Protein AF-A0A8H3CWW8-F1 (afdb_monomer)

Structure (mmCIF, N/CA/C/O backbone):
data_AF-A0A8H3CWW8-F1
#
_entry.id   AF-A0A8H3CWW8-F1
#
loop_
_atom_site.group_PDB
_atom_site.id
_atom_site.type_symbol
_atom_site.label_atom_id
_atom_site.label_alt_id
_atom_site.label_comp_id
_atom_site.label_asym_id
_atom_site.label_entity_id
_atom_site.label_seq_id
_atom_site.pdbx_PDB_ins_code
_atom_site.Cartn_x
_atom_site.Cartn_y
_atom_site.Cartn_z
_atom_site.occupancy
_atom_site.B_iso_or_equiv
_atom_site.auth_seq_id
_atom_site.auth_comp_id
_atom_site.auth_asym_id
_atom_site.auth_atom_id
_atom_site.pdbx_PDB_model_num
ATOM 1 N N . MET A 1 1 ? -52.138 -7.836 22.044 1.00 49.09 1 MET A N 1
ATOM 2 C CA . MET A 1 1 ? -51.148 -7.770 20.948 1.00 49.09 1 MET A CA 1
ATOM 3 C C . MET A 1 1 ? -49.787 -8.133 21.510 1.00 49.09 1 MET A C 1
ATOM 5 O O . MET A 1 1 ? -49.547 -7.919 22.690 1.00 49.09 1 MET A O 1
ATOM 9 N N . SER A 1 2 ? -48.999 -8.828 20.703 1.00 53.41 2 SER A N 1
ATOM 10 C CA . SER A 1 2 ? -47.820 -9.631 21.030 1.00 53.41 2 SER A CA 1
ATOM 11 C C . SER A 1 2 ? -46.685 -8.849 21.695 1.00 53.41 2 SER A C 1
ATOM 13 O O . SER A 1 2 ? -45.795 -8.346 21.023 1.00 53.41 2 SER A O 1
ATOM 15 N N . SER A 1 3 ? -46.649 -8.859 23.028 1.00 57.12 3 SER A N 1
ATOM 16 C CA . SER A 1 3 ? -45.553 -8.323 23.859 1.00 57.12 3 SER A CA 1
ATOM 17 C C . SER A 1 3 ? -44.189 -9.029 23.665 1.00 57.12 3 SER A C 1
ATOM 19 O O . SER A 1 3 ? -43.281 -8.824 24.459 1.00 57.12 3 SER A O 1
ATOM 21 N N . ASN A 1 4 ? -44.056 -9.903 22.664 1.00 65.38 4 ASN A N 1
ATOM 22 C CA . ASN A 1 4 ? -42.898 -10.766 22.410 1.00 65.38 4 ASN A CA 1
ATOM 23 C C . ASN A 1 4 ? -42.642 -10.937 20.901 1.00 65.38 4 ASN A C 1
ATOM 25 O O . ASN A 1 4 ? -42.173 -11.985 20.464 1.00 65.38 4 ASN A O 1
ATOM 29 N N . ASP A 1 5 ? -43.016 -9.953 20.078 1.00 74.69 5 ASP A N 1
ATOM 30 C CA . ASP A 1 5 ? -42.663 -9.991 18.658 1.00 74.69 5 ASP A CA 1
ATOM 31 C C . ASP A 1 5 ? -41.192 -9.564 18.481 1.00 74.69 5 ASP A C 1
ATOM 33 O O . ASP A 1 5 ? -40.871 -8.402 18.733 1.00 74.69 5 ASP A O 1
ATOM 37 N N . PRO A 1 6 ? -40.284 -10.458 18.039 1.00 70.56 6 PRO A N 1
ATOM 38 C CA . PRO A 1 6 ? -38.879 -10.116 17.813 1.00 70.56 6 PRO A CA 1
ATOM 39 C C . PRO A 1 6 ? -38.671 -9.121 16.659 1.00 70.56 6 PRO A C 1
ATOM 41 O O . PRO A 1 6 ? -37.540 -8.719 16.402 1.00 70.56 6 PRO A O 1
ATOM 44 N N . ARG A 1 7 ? -39.737 -8.752 15.936 1.00 70.31 7 ARG A N 1
ATOM 45 C CA . ARG A 1 7 ? -39.725 -7.766 14.846 1.00 70.31 7 ARG A CA 1
ATOM 46 C C . ARG A 1 7 ? -40.259 -6.397 15.267 1.00 70.31 7 ARG A C 1
ATOM 48 O O . ARG A 1 7 ? -40.466 -5.548 14.403 1.00 70.31 7 ARG A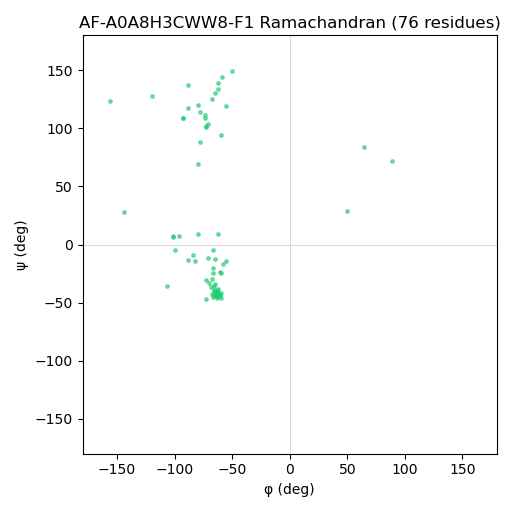 O 1
ATOM 55 N N . ALA A 1 8 ? -40.540 -6.186 16.554 1.00 74.31 8 ALA A N 1
ATOM 56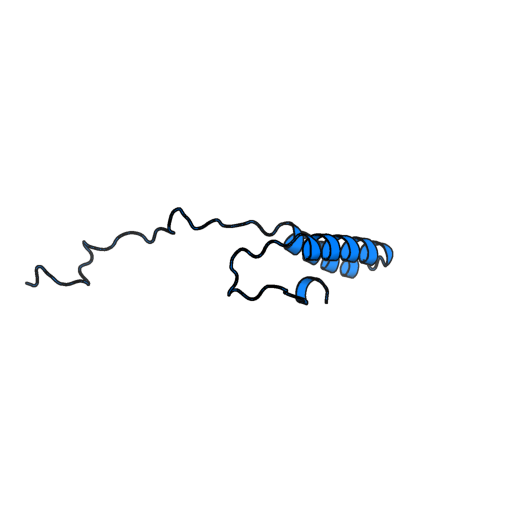 C CA . ALA A 1 8 ? -41.048 -4.907 17.022 1.00 74.31 8 ALA A CA 1
ATOM 57 C C . ALA A 1 8 ? -39.997 -3.802 16.815 1.00 74.31 8 ALA A C 1
ATOM 59 O O . ALA A 1 8 ? -38.840 -3.942 17.204 1.00 74.31 8 ALA A O 1
ATOM 60 N N . GLN A 1 9 ? -40.422 -2.693 16.208 1.00 70.75 9 GLN A N 1
ATOM 61 C CA . GLN A 1 9 ? -39.566 -1.560 15.828 1.00 70.75 9 GLN A CA 1
ATOM 62 C C . GLN A 1 9 ? -38.865 -0.906 17.033 1.00 70.75 9 GLN A C 1
ATOM 64 O O . GLN A 1 9 ? -37.810 -0.297 16.918 1.00 70.75 9 GLN A O 1
ATOM 69 N N . GLU A 1 10 ? -39.451 -1.071 18.215 1.00 75.56 10 GLU A N 1
ATOM 70 C CA . GLU A 1 10 ? -38.930 -0.623 19.507 1.00 75.56 10 GLU A CA 1
ATOM 71 C C . GLU A 1 10 ? -37.704 -1.411 20.010 1.00 75.56 10 GLU A C 1
ATOM 73 O O . GLU A 1 10 ? -37.038 -0.966 20.942 1.00 75.56 10 GLU A O 1
ATOM 78 N N . LEU A 1 11 ? -37.373 -2.541 19.375 1.00 68.06 11 LEU A N 1
ATOM 79 C CA . LEU A 1 11 ? -36.173 -3.350 19.636 1.00 68.06 11 LEU A CA 1
ATOM 80 C C . LEU A 1 11 ? -35.064 -3.119 18.592 1.00 68.06 11 LEU A C 1
ATOM 82 O O . LEU A 1 11 ? -34.060 -3.833 18.592 1.00 68.06 11 LEU A O 1
ATOM 86 N N . GLU A 1 12 ? -35.228 -2.150 17.685 1.00 74.94 12 GLU A N 1
ATOM 87 C CA . GLU A 1 12 ? -34.202 -1.814 16.698 1.00 74.94 12 GLU A CA 1
ATOM 88 C C . GLU A 1 12 ? -33.007 -1.131 17.377 1.00 74.94 12 GLU A C 1
ATOM 90 O O . GLU A 1 12 ? -33.032 0.053 17.714 1.00 74.94 12 GLU A O 1
ATOM 95 N N . GLU A 1 13 ? -31.919 -1.879 17.559 1.00 79.06 13 GLU A N 1
ATOM 96 C CA . GLU A 1 13 ? -30.630 -1.297 17.916 1.00 79.06 13 GLU A CA 1
ATOM 97 C C . GLU A 1 13 ? -29.841 -0.918 16.655 1.00 79.06 13 GLU A C 1
ATOM 99 O O . GLU A 1 13 ? -29.774 -1.696 15.696 1.00 79.06 13 GLU A O 1
ATOM 104 N N . PRO A 1 14 ? -29.187 0.260 16.633 1.00 77.56 14 PRO A N 1
ATOM 105 C CA . PRO A 1 14 ? -28.330 0.633 15.521 1.00 77.56 14 PRO A CA 1
ATOM 106 C C . PRO A 1 14 ? -27.176 -0.362 15.409 1.00 77.56 14 PRO A C 1
ATOM 108 O O . PRO A 1 14 ? -26.511 -0.671 16.401 1.00 77.56 14 PRO A O 1
ATOM 111 N N . PHE A 1 15 ? -26.907 -0.825 14.189 1.00 78.88 15 PHE A N 1
ATOM 112 C CA . PHE A 1 15 ? -25.788 -1.717 13.914 1.00 78.88 15 PHE A CA 1
ATOM 113 C C . PHE A 1 15 ? -24.474 -1.089 14.399 1.00 78.88 15 PHE A C 1
ATOM 115 O O . PHE A 1 15 ? -24.070 -0.019 13.939 1.00 78.88 15 PHE A O 1
ATOM 122 N N . ARG A 1 16 ? -23.800 -1.760 15.337 1.00 77.88 16 ARG A N 1
ATOM 123 C CA . ARG A 1 16 ? -22.472 -1.377 15.827 1.00 77.88 16 ARG A CA 1
ATOM 124 C C . ARG A 1 16 ? -21.499 -2.504 15.544 1.00 77.88 16 ARG A C 1
ATOM 126 O O . ARG A 1 16 ? -21.724 -3.646 15.941 1.00 77.88 16 ARG A O 1
ATOM 133 N N . LEU A 1 17 ? -20.391 -2.163 14.900 1.00 80.12 17 LEU A N 1
ATOM 134 C CA . LEU A 1 17 ? -19.277 -3.086 14.754 1.00 80.12 17 LEU A CA 1
ATOM 135 C C . LEU A 1 17 ? -18.727 -3.426 16.153 1.00 80.12 17 LEU A C 1
ATOM 137 O O . LEU A 1 17 ? -18.637 -2.541 17.013 1.0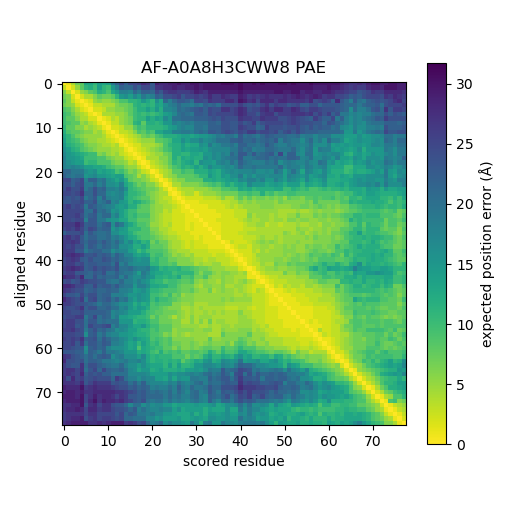0 80.12 17 LEU A O 1
ATOM 141 N N . PRO A 1 18 ? -18.379 -4.696 16.423 1.00 79.56 18 PRO A N 1
ATOM 142 C CA . PRO A 1 18 ? -17.783 -5.074 17.696 1.00 79.56 18 PRO A CA 1
ATOM 143 C C . PRO A 1 18 ? -16.485 -4.293 17.923 1.00 79.56 18 PRO A C 1
ATOM 145 O O . PRO A 1 18 ? -15.718 -4.074 16.993 1.00 79.56 18 PRO A O 1
ATOM 148 N N . LYS A 1 19 ? -16.195 -3.912 19.175 1.00 71.31 19 LYS A N 1
ATOM 149 C CA . LYS A 1 19 ? -14.992 -3.123 19.528 1.00 71.31 19 LYS A CA 1
ATOM 150 C C . LYS A 1 19 ? -13.665 -3.790 19.132 1.00 71.31 19 LYS A C 1
ATOM 152 O O . LYS A 1 19 ? -12.632 -3.138 19.121 1.00 71.31 19 LYS A O 1
ATOM 157 N N . THR A 1 20 ? -13.693 -5.088 18.843 1.00 71.62 20 THR A N 1
ATOM 158 C CA . THR A 1 20 ? -12.548 -5.890 18.392 1.00 71.62 20 THR A CA 1
ATOM 159 C C . THR A 1 20 ? -12.307 -5.788 16.882 1.00 71.62 20 THR A C 1
ATOM 161 O O . THR A 1 20 ? -11.298 -6.290 16.398 1.00 71.62 20 THR A O 1
ATOM 164 N N . TYR A 1 21 ? -13.212 -5.167 16.119 1.00 63.59 21 TYR A N 1
ATOM 165 C CA . TYR A 1 21 ? -13.018 -4.949 14.690 1.00 63.59 21 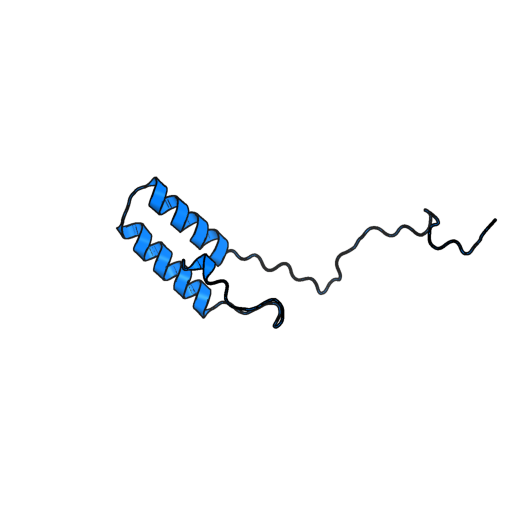TYR A CA 1
ATOM 166 C C . TYR A 1 21 ? -11.965 -3.856 14.490 1.00 63.59 21 TYR A C 1
ATOM 168 O O . TYR A 1 21 ? -12.230 -2.669 14.671 1.00 63.59 21 TYR A O 1
ATOM 176 N N . THR A 1 22 ? -10.743 -4.268 14.164 1.00 66.31 22 THR A N 1
ATOM 177 C CA . THR A 1 22 ? -9.667 -3.358 13.779 1.00 66.31 22 THR A CA 1
ATOM 178 C C . THR A 1 22 ? -9.682 -3.215 12.265 1.00 66.31 22 THR A C 1
ATOM 180 O O . THR A 1 22 ? -9.321 -4.153 11.554 1.00 66.31 22 THR A O 1
ATOM 183 N N . GLU A 1 23 ? -10.085 -2.056 11.757 1.00 65.06 23 GLU A N 1
ATOM 184 C CA . GLU A 1 23 ? -9.834 -1.713 10.359 1.00 65.06 23 GLU A CA 1
ATOM 185 C C . GLU A 1 23 ? -8.342 -1.392 10.216 1.00 65.06 23 GLU A C 1
ATOM 187 O O . GLU A 1 23 ? -7.874 -0.330 10.626 1.00 65.06 23 GLU A O 1
ATOM 192 N N . SER A 1 24 ? -7.558 -2.342 9.701 1.00 66.19 24 SER A N 1
ATOM 193 C CA . SER A 1 24 ? -6.173 -2.065 9.330 1.00 66.19 24 SER A CA 1
ATOM 194 C C . SER A 1 24 ? -6.163 -1.367 7.979 1.00 66.19 24 SER A C 1
ATOM 196 O O . SER A 1 24 ? -6.621 -1.927 6.981 1.00 66.19 24 SER A O 1
ATOM 198 N N . LEU A 1 25 ? -5.616 -0.161 7.936 1.00 68.44 25 LEU A N 1
ATOM 199 C CA . LEU A 1 25 ? -5.451 0.568 6.691 1.00 68.44 25 LEU A CA 1
ATOM 200 C C . LEU A 1 25 ? -4.303 -0.073 5.901 1.00 68.44 25 LEU A C 1
ATOM 202 O O . LEU A 1 25 ? -3.144 0.006 6.308 1.00 68.44 25 LEU A O 1
ATOM 206 N N . ASP A 1 26 ? -4.623 -0.723 4.781 1.00 70.50 26 ASP A N 1
ATOM 207 C CA . ASP A 1 26 ? -3.620 -1.324 3.898 1.00 70.50 26 ASP A CA 1
ATOM 208 C C . ASP A 1 26 ? -2.977 -0.258 2.995 1.00 70.50 26 ASP A C 1
ATOM 210 O O . ASP A 1 26 ? -3.214 -0.154 1.785 1.00 70.50 26 ASP A O 1
ATOM 214 N N . ALA A 1 27 ? -2.189 0.608 3.633 1.00 77.44 27 ALA A N 1
ATOM 215 C CA . ALA A 1 27 ? -1.512 1.721 2.980 1.00 77.44 27 ALA A CA 1
ATOM 216 C C . ALA A 1 27 ? -0.464 1.242 1.967 1.00 77.44 27 ALA A C 1
ATOM 218 O O . ALA A 1 27 ? -0.269 1.882 0.935 1.00 77.44 27 ALA A O 1
ATOM 219 N N . VAL A 1 28 ? 0.197 0.115 2.246 1.00 78.12 28 VAL A N 1
ATOM 220 C CA . VAL A 1 28 ? 1.289 -0.405 1.415 1.00 78.12 28 VAL A CA 1
ATOM 221 C C . VAL A 1 28 ? 0.742 -0.981 0.114 1.00 78.12 28 VAL A C 1
ATOM 223 O O . VAL A 1 28 ? 1.228 -0.610 -0.957 1.00 78.12 28 VAL A O 1
ATOM 226 N N . THR A 1 29 ? -0.312 -1.800 0.170 1.00 76.69 29 THR A N 1
ATOM 227 C CA . THR A 1 29 ? -0.935 -2.326 -1.053 1.00 76.69 29 THR A CA 1
ATOM 228 C C . THR A 1 29 ? -1.566 -1.205 -1.875 1.00 76.69 29 THR A C 1
ATOM 230 O O . THR A 1 29 ? -1.350 -1.138 -3.086 1.00 76.69 29 THR A O 1
ATOM 233 N N . SER A 1 30 ? -2.255 -0.257 -1.233 1.00 79.62 30 SER A N 1
ATOM 234 C CA . SER A 1 30 ? -2.854 0.894 -1.928 1.00 79.62 30 SER A CA 1
ATOM 235 C C . SER A 1 30 ? -1.803 1.753 -2.645 1.00 79.62 30 SER A C 1
ATOM 237 O O . SER A 1 30 ? -1.983 2.136 -3.803 1.00 79.62 30 SER A O 1
ATOM 239 N N . LEU A 1 31 ? -0.669 2.015 -1.986 1.00 82.88 31 LEU A N 1
ATOM 240 C CA . LEU A 1 31 ? 0.454 2.745 -2.573 1.00 82.88 31 LEU A CA 1
ATOM 241 C C . LEU A 1 31 ? 1.107 1.966 -3.721 1.00 82.88 31 LEU A C 1
ATOM 243 O O . LEU A 1 31 ? 1.468 2.566 -4.733 1.00 82.88 31 LEU A O 1
ATOM 247 N N . SER A 1 32 ? 1.234 0.642 -3.593 1.00 80.69 32 SER A N 1
ATOM 248 C CA . SER A 1 32 ? 1.793 -0.206 -4.652 1.00 80.69 32 SER A CA 1
ATOM 249 C C . SER A 1 32 ? 0.944 -0.163 -5.929 1.00 80.69 32 SER A C 1
ATOM 251 O O . SER A 1 32 ? 1.487 0.057 -7.012 1.00 80.69 32 SER A O 1
ATOM 253 N N . MET A 1 33 ? -0.389 -0.234 -5.806 1.00 82.75 33 MET A N 1
ATOM 254 C CA . MET A 1 33 ? -1.310 -0.094 -6.941 1.00 82.75 33 MET A CA 1
ATOM 255 C C . MET A 1 33 ? -1.244 1.301 -7.567 1.00 82.75 33 MET A C 1
ATOM 257 O O . MET A 1 33 ? -1.238 1.434 -8.792 1.00 82.75 33 MET A O 1
ATOM 261 N N . LEU A 1 34 ? -1.149 2.350 -6.744 1.00 85.44 34 LEU A N 1
ATOM 262 C CA . LEU A 1 34 ? -0.999 3.720 -7.235 1.00 85.44 34 LEU A CA 1
ATOM 263 C C . LEU A 1 34 ? 0.307 3.896 -8.024 1.00 85.44 34 LEU A C 1
ATOM 265 O O . LEU A 1 34 ? 0.300 4.485 -9.104 1.00 85.44 34 LEU A O 1
ATOM 269 N N . MET A 1 35 ? 1.418 3.352 -7.525 1.00 83.56 35 MET A N 1
ATOM 270 C CA . MET A 1 35 ? 2.707 3.386 -8.220 1.00 83.56 35 MET A CA 1
ATOM 271 C C . MET A 1 35 ? 2.671 2.570 -9.519 1.00 83.56 35 MET A C 1
ATOM 273 O O . MET A 1 35 ? 3.171 3.036 -10.544 1.00 83.56 35 MET A O 1
ATOM 277 N N . ALA A 1 36 ? 2.013 1.407 -9.526 1.00 81.06 36 ALA A N 1
ATOM 278 C CA . ALA A 1 36 ? 1.794 0.627 -10.744 1.00 81.06 36 ALA A CA 1
ATOM 279 C C . ALA A 1 36 ? 1.002 1.433 -11.795 1.00 81.06 36 ALA A C 1
ATOM 281 O O . ALA A 1 36 ? 1.437 1.552 -12.940 1.00 81.06 36 ALA A O 1
ATOM 282 N N . GLY A 1 37 ? -0.086 2.104 -11.404 1.00 82.38 37 GLY A N 1
ATOM 283 C CA . GLY A 1 37 ? -0.827 3.002 -12.300 1.00 82.38 37 GLY A CA 1
ATOM 284 C C . GLY A 1 37 ? -0.006 4.213 -12.771 1.00 82.38 37 GLY A C 1
ATOM 285 O O . GLY A 1 37 ? -0.033 4.579 -13.949 1.00 82.38 37 GLY A O 1
ATOM 286 N N . GLY A 1 38 ? 0.782 4.811 -11.875 1.00 84.06 38 GLY A N 1
ATOM 287 C CA . GLY A 1 38 ? 1.635 5.963 -12.176 1.00 84.06 38 GLY A CA 1
ATOM 288 C C . GLY A 1 38 ? 2.760 5.644 -13.164 1.00 84.06 38 GLY A C 1
ATOM 289 O O . GLY A 1 38 ? 3.086 6.463 -14.027 1.00 84.06 38 GLY A O 1
ATOM 290 N N . THR A 1 39 ? 3.333 4.442 -13.096 1.00 80.75 39 THR A N 1
ATOM 291 C CA . THR A 1 39 ? 4.372 4.000 -14.045 1.00 80.75 39 THR A CA 1
ATOM 292 C C . THR A 1 39 ? 3.819 3.787 -15.450 1.00 80.75 39 THR A C 1
ATOM 294 O O . THR A 1 39 ? 4.465 4.184 -16.421 1.00 80.75 39 THR A O 1
ATOM 297 N N . LEU A 1 40 ? 2.590 3.274 -15.569 1.00 80.94 40 LEU A N 1
ATOM 298 C CA . LEU A 1 40 ? 1.889 3.169 -16.851 1.00 80.94 40 LEU A CA 1
ATOM 299 C C . LEU A 1 40 ? 1.589 4.547 -17.456 1.00 80.94 40 LEU A C 1
ATOM 301 O O . LEU A 1 40 ? 1.802 4.747 -18.652 1.00 80.94 40 LEU A O 1
ATOM 305 N N . LEU A 1 41 ? 1.154 5.510 -16.634 1.00 82.25 41 LEU A N 1
ATOM 306 C CA . LEU A 1 41 ? 0.841 6.869 -17.090 1.00 82.25 41 LEU A CA 1
ATOM 307 C C . LEU A 1 41 ? 2.091 7.631 -17.550 1.00 82.25 41 LEU A C 1
ATOM 309 O O . LEU A 1 41 ? 2.075 8.311 -18.573 1.00 82.25 41 LEU A O 1
ATOM 313 N N . THR A 1 42 ? 3.181 7.510 -16.794 1.00 83.19 42 THR A N 1
ATOM 314 C CA . THR A 1 42 ? 4.438 8.217 -17.081 1.00 83.19 42 THR A CA 1
ATOM 315 C C . THR A 1 42 ? 5.297 7.517 -18.132 1.00 83.19 42 THR A C 1
ATOM 317 O O . THR A 1 42 ? 6.235 8.129 -18.640 1.00 83.19 42 THR A O 1
ATOM 320 N N . ARG A 1 43 ? 5.001 6.247 -18.460 1.00 78.44 43 ARG A N 1
ATOM 321 C CA .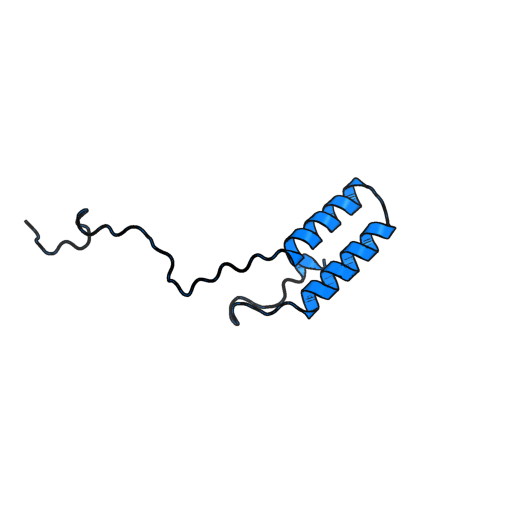 ARG A 1 43 ? 5.827 5.376 -19.318 1.00 78.44 43 ARG A CA 1
ATOM 322 C C . ARG A 1 43 ? 7.303 5.345 -18.896 1.00 78.44 43 ARG A C 1
ATOM 324 O O . ARG A 1 43 ? 8.184 5.149 -19.730 1.00 78.44 43 ARG A O 1
ATOM 331 N N . ASN A 1 44 ? 7.583 5.547 -17.606 1.00 80.94 44 ASN A N 1
ATOM 332 C CA . ASN A 1 44 ? 8.941 5.558 -17.079 1.00 80.94 44 ASN A CA 1
ATOM 333 C C . ASN A 1 44 ? 9.336 4.151 -16.586 1.00 80.94 44 ASN A C 1
ATOM 335 O O . ASN A 1 44 ? 8.857 3.725 -15.529 1.00 80.94 44 ASN A O 1
ATOM 339 N N . PRO A 1 45 ? 10.238 3.440 -17.288 1.00 77.56 45 PRO A N 1
ATOM 340 C CA . PRO A 1 45 ? 10.617 2.072 -16.934 1.00 77.56 45 PRO A CA 1
ATOM 341 C C . PRO A 1 45 ? 11.377 1.984 -15.604 1.00 77.56 45 PRO A C 1
ATOM 343 O O . PRO A 1 45 ? 11.328 0.955 -14.935 1.00 77.56 45 PRO A O 1
ATOM 346 N N . TYR A 1 46 ? 12.046 3.056 -15.170 1.00 80.56 46 TYR A N 1
ATOM 347 C CA . TYR A 1 46 ? 12.751 3.069 -13.885 1.00 80.56 46 TYR A CA 1
ATOM 348 C C . TYR A 1 46 ? 11.785 3.123 -12.696 1.00 80.56 46 TYR A C 1
ATOM 350 O O . TYR A 1 46 ? 12.070 2.559 -11.641 1.00 80.56 46 TYR A O 1
ATOM 358 N N . GLY A 1 47 ? 10.614 3.743 -12.873 1.00 79.62 47 GLY A N 1
ATOM 359 C CA . GLY A 1 47 ? 9.575 3.765 -11.845 1.00 79.62 47 GLY A CA 1
ATOM 360 C C . GLY A 1 47 ? 8.967 2.382 -11.597 1.00 79.62 47 GLY A C 1
ATOM 361 O O . GLY A 1 47 ? 8.589 2.082 -10.466 1.00 79.62 47 GLY A O 1
ATOM 362 N N . ALA A 1 48 ? 8.932 1.522 -12.623 1.00 78.25 48 ALA A N 1
ATOM 363 C CA . ALA A 1 48 ? 8.431 0.153 -12.498 1.00 78.25 48 ALA A CA 1
ATOM 364 C C . ALA A 1 48 ? 9.272 -0.661 -11.505 1.00 78.25 48 ALA A C 1
ATOM 366 O O . ALA A 1 48 ? 8.724 -1.360 -10.659 1.00 78.25 48 ALA A O 1
ATOM 367 N N . TRP A 1 49 ? 10.597 -0.497 -11.529 1.00 83.94 49 TRP A N 1
ATOM 368 C CA . TRP A 1 49 ? 11.487 -1.156 -10.571 1.00 83.94 49 TRP A CA 1
ATOM 369 C C . TRP A 1 49 ? 11.235 -0.712 -9.129 1.00 83.94 49 TRP A C 1
ATOM 371 O O . TRP A 1 49 ? 11.202 -1.548 -8.230 1.00 83.94 49 TRP A O 1
ATOM 381 N N . ILE A 1 50 ? 10.992 0.582 -8.902 1.00 82.31 50 ILE A N 1
ATOM 382 C CA . ILE A 1 50 ? 10.657 1.103 -7.567 1.00 82.31 50 ILE A CA 1
ATOM 383 C C . ILE A 1 50 ? 9.324 0.516 -7.085 1.00 82.31 50 ILE A C 1
ATOM 385 O O . ILE A 1 50 ? 9.233 0.070 -5.942 1.00 82.31 50 ILE A O 1
ATOM 389 N N . ALA A 1 51 ? 8.313 0.465 -7.958 1.00 80.25 51 ALA A N 1
ATOM 390 C CA . ALA A 1 51 ? 7.013 -0.125 -7.639 1.00 80.25 51 ALA A CA 1
ATOM 391 C C . ALA A 1 51 ? 7.136 -1.611 -7.254 1.00 80.25 51 ALA A C 1
ATOM 393 O O . ALA A 1 51 ? 6.549 -2.035 -6.260 1.00 80.25 51 ALA A O 1
ATOM 394 N N . VAL A 1 52 ? 7.966 -2.374 -7.974 1.00 82.62 52 VAL A N 1
ATOM 395 C CA . VAL A 1 52 ? 8.241 -3.790 -7.681 1.00 82.62 52 VAL A CA 1
ATOM 396 C C . VAL A 1 52 ? 8.921 -3.967 -6.321 1.00 82.62 52 VAL A C 1
ATOM 398 O O . VAL A 1 52 ? 8.484 -4.800 -5.531 1.00 82.62 52 VAL A O 1
ATOM 401 N N . PHE A 1 53 ? 9.948 -3.174 -5.995 1.00 85.38 53 PHE A N 1
ATOM 402 C CA . PHE A 1 53 ? 10.606 -3.279 -4.685 1.00 85.38 53 PHE A CA 1
ATOM 403 C C . PHE A 1 53 ? 9.660 -2.950 -3.524 1.00 85.38 53 PHE A C 1
ATOM 405 O O . PHE A 1 53 ? 9.693 -3.629 -2.496 1.00 85.38 53 PHE A O 1
ATOM 412 N N . VAL A 1 54 ? 8.791 -1.950 -3.694 1.00 83.56 54 VAL A N 1
ATOM 413 C CA . VAL A 1 54 ? 7.773 -1.592 -2.694 1.00 83.56 54 VAL A CA 1
ATOM 414 C C . VAL A 1 54 ? 6.744 -2.715 -2.532 1.00 83.56 54 VAL A C 1
ATOM 416 O O . VAL A 1 54 ? 6.425 -3.081 -1.401 1.00 83.56 54 VAL A O 1
ATOM 419 N N . ALA A 1 55 ? 6.278 -3.308 -3.635 1.00 78.31 55 ALA A N 1
ATOM 420 C CA . ALA A 1 55 ? 5.341 -4.430 -3.606 1.00 78.31 55 ALA A CA 1
ATOM 421 C C . ALA A 1 55 ? 5.941 -5.667 -2.912 1.00 78.31 55 ALA A C 1
ATOM 423 O O . ALA A 1 55 ? 5.302 -6.258 -2.043 1.00 78.31 55 ALA A O 1
ATOM 424 N N . ILE A 1 56 ? 7.197 -6.016 -3.217 1.00 83.75 56 ILE 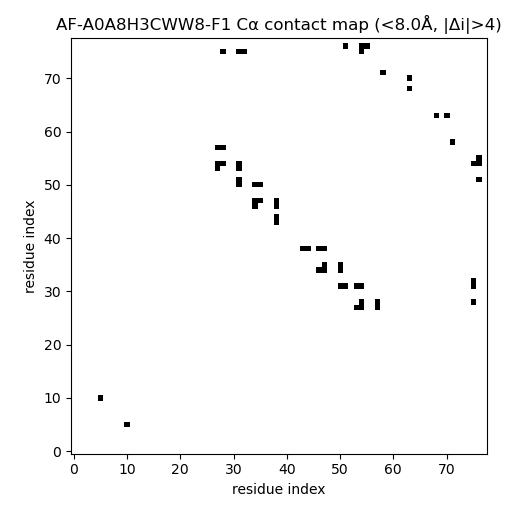A N 1
ATOM 425 C CA . ILE A 1 56 ? 7.911 -7.131 -2.569 1.00 83.75 56 ILE A CA 1
ATOM 426 C C . ILE A 1 56 ? 8.103 -6.865 -1.070 1.00 83.75 56 ILE A C 1
ATOM 428 O O . ILE A 1 56 ? 7.889 -7.755 -0.247 1.00 83.75 56 ILE A O 1
ATOM 432 N N . GLY A 1 57 ? 8.480 -5.639 -0.697 1.00 82.12 57 GLY A N 1
ATOM 433 C CA . GLY A 1 57 ? 8.632 -5.249 0.706 1.00 82.12 57 GLY A CA 1
ATOM 434 C C . GLY A 1 57 ? 7.322 -5.344 1.492 1.00 82.12 57 GLY A C 1
ATOM 435 O O . GLY A 1 57 ? 7.330 -5.788 2.641 1.00 82.12 57 GLY A O 1
ATOM 436 N N . GLY A 1 58 ? 6.199 -4.982 0.865 1.00 75.38 58 GLY A N 1
ATOM 437 C CA . GLY A 1 58 ? 4.862 -5.161 1.429 1.00 75.38 58 GLY A CA 1
ATOM 438 C C . GLY A 1 58 ? 4.479 -6.628 1.569 1.00 75.38 58 GLY A C 1
ATOM 439 O O . GLY A 1 58 ? 4.031 -7.038 2.632 1.00 75.38 58 GLY A O 1
ATOM 440 N N . PHE A 1 59 ? 4.743 -7.431 0.540 1.00 75.75 59 PHE A N 1
ATOM 441 C CA . PHE A 1 59 ? 4.450 -8.861 0.530 1.00 75.75 59 PHE A CA 1
ATOM 442 C C . PHE A 1 59 ? 5.190 -9.637 1.625 1.00 75.75 59 PHE A C 1
ATOM 444 O O . PHE A 1 59 ? 4.592 -10.470 2.301 1.00 75.75 59 PHE A O 1
ATOM 451 N N . MET A 1 60 ? 6.478 -9.352 1.842 1.00 79.19 60 MET A N 1
ATOM 452 C CA . MET A 1 60 ? 7.259 -10.028 2.887 1.00 79.19 60 MET A CA 1
ATOM 453 C C . MET A 1 60 ? 6.844 -9.617 4.304 1.00 79.19 60 MET A C 1
ATOM 455 O O . MET A 1 60 ? 6.916 -10.434 5.218 1.00 79.19 60 MET A O 1
ATOM 459 N N . ASN A 1 61 ? 6.417 -8.365 4.492 1.00 74.38 61 ASN A N 1
ATOM 460 C CA . ASN A 1 61 ? 6.026 -7.828 5.799 1.00 74.38 61 ASN A CA 1
ATOM 461 C C . ASN A 1 61 ? 4.510 -7.896 6.052 1.00 74.38 61 ASN A C 1
ATOM 463 O O . ASN A 1 61 ? 4.021 -7.348 7.043 1.00 74.38 61 ASN A O 1
ATOM 467 N N . GLN A 1 62 ? 3.749 -8.547 5.168 1.00 68.56 62 GLN A N 1
ATOM 468 C CA . GLN A 1 62 ? 2.305 -8.655 5.305 1.00 68.56 62 GLN A CA 1
ATOM 469 C C . GLN A 1 62 ? 1.962 -9.640 6.427 1.00 68.56 62 GLN A C 1
ATOM 471 O O . GLN A 1 62 ? 2.104 -10.854 6.291 1.00 68.56 62 GLN A O 1
ATOM 476 N N . HIS A 1 63 ? 1.456 -9.116 7.540 1.00 67.44 63 HIS A N 1
ATOM 477 C CA . HIS A 1 63 ? 0.880 -9.935 8.599 1.00 67.44 63 HIS A CA 1
ATOM 478 C C . HIS A 1 63 ? -0.614 -10.169 8.315 1.00 67.44 63 HIS A C 1
ATOM 480 O O . HIS A 1 63 ? -1.378 -9.204 8.262 1.00 67.44 63 HIS A O 1
ATOM 486 N N . PRO A 1 64 ? -1.062 -11.423 8.111 1.00 62.00 64 PRO A N 1
ATOM 487 C CA . PRO A 1 64 ? -2.461 -11.706 7.811 1.00 62.00 64 PRO A CA 1
ATOM 488 C C . PRO A 1 64 ? -3.346 -11.395 9.024 1.00 62.00 64 PRO A C 1
ATOM 490 O O . PRO A 1 64 ? -3.142 -11.949 10.103 1.00 62.00 64 PRO A O 1
ATOM 493 N N . LEU A 1 65 ? -4.374 -10.559 8.835 1.00 58.94 65 LEU A N 1
ATOM 494 C CA . LEU A 1 65 ? -5.345 -10.226 9.889 1.00 58.94 65 LEU A CA 1
ATOM 495 C C . LEU A 1 65 ? -6.212 -11.424 10.305 1.00 58.94 65 LEU A C 1
ATOM 497 O O . LEU A 1 65 ? -6.802 -11.425 11.386 1.00 58.94 65 LEU A O 1
ATOM 501 N N . ARG A 1 66 ? -6.307 -12.450 9.453 1.00 58.31 66 ARG A N 1
ATOM 502 C CA . ARG A 1 66 ? -7.140 -13.627 9.691 1.00 58.31 66 ARG A CA 1
ATOM 503 C C . ARG A 1 66 ? -6.630 -14.833 8.907 1.00 58.31 66 ARG A C 1
ATOM 505 O O . ARG A 1 66 ? -6.567 -14.818 7.685 1.00 58.31 66 ARG A O 1
ATOM 512 N N . THR A 1 67 ? -6.336 -15.926 9.611 1.00 58.12 67 THR A N 1
ATOM 513 C CA . THR A 1 67 ? -5.742 -17.162 9.053 1.00 58.12 67 THR A CA 1
ATOM 514 C C . THR A 1 67 ? -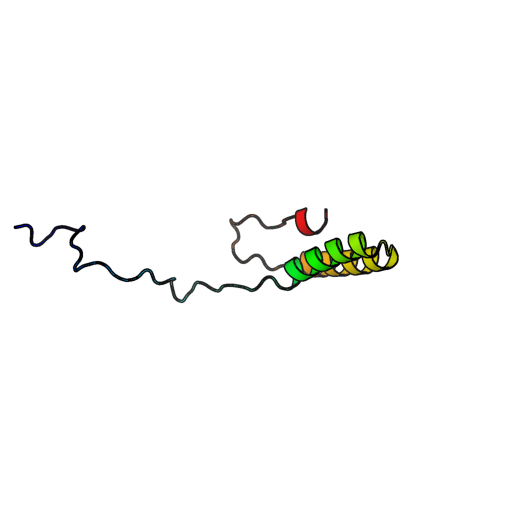6.592 -17.827 7.961 1.00 58.12 67 THR A C 1
ATOM 516 O O . THR A 1 67 ? -6.071 -18.549 7.122 1.00 58.12 67 THR A O 1
ATOM 519 N N . LYS A 1 68 ? -7.907 -17.581 7.961 1.00 57.72 68 LYS A N 1
ATOM 520 C CA . LYS A 1 68 ? -8.877 -18.131 6.997 1.00 57.72 68 LYS A CA 1
ATOM 521 C C . LYS A 1 68 ? -9.255 -17.171 5.870 1.00 57.72 68 LYS A C 1
ATOM 523 O O . LYS A 1 68 ? -9.943 -17.598 4.954 1.00 57.72 68 LYS A O 1
ATOM 528 N N . ASP A 1 69 ? -8.777 -15.929 5.906 1.00 58.12 69 ASP A N 1
ATOM 529 C CA . ASP A 1 69 ? -8.969 -14.994 4.791 1.00 58.12 69 ASP A CA 1
ATO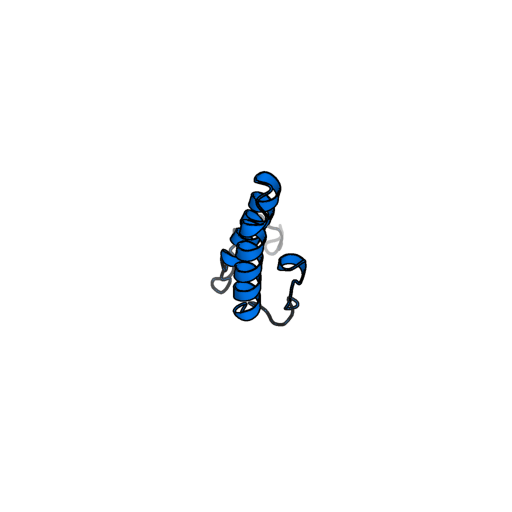M 530 C C . ASP A 1 69 ? -7.975 -15.262 3.651 1.00 58.12 69 ASP A C 1
ATOM 532 O O . ASP A 1 69 ? -7.928 -14.496 2.700 1.00 58.12 69 ASP A O 1
ATOM 536 N N . GLY A 1 70 ? -7.226 -16.374 3.714 1.00 52.22 70 GLY A N 1
ATOM 537 C CA . GLY A 1 70 ? -6.358 -16.812 2.631 1.00 52.22 70 GLY A CA 1
ATOM 538 C C . GLY A 1 70 ? -5.249 -15.799 2.421 1.00 52.22 70 GLY A C 1
ATOM 539 O O . GLY A 1 70 ? -5.341 -14.912 1.579 1.00 52.22 70 GLY A O 1
ATOM 540 N N . GLY A 1 71 ? -4.191 -15.928 3.218 1.00 58.44 71 GLY A N 1
ATOM 541 C CA . GLY A 1 71 ? -2.969 -15.184 2.966 1.00 58.44 71 GLY A CA 1
ATOM 542 C C . GLY A 1 71 ? -2.533 -15.345 1.510 1.00 58.44 71 GLY A C 1
ATOM 543 O O . GLY A 1 71 ? -2.719 -16.406 0.912 1.00 58.44 71 GLY A O 1
ATOM 544 N N . GLN A 1 72 ? -1.885 -14.291 1.009 1.00 57.50 72 GLN A N 1
ATOM 545 C CA . GLN A 1 72 ? -1.131 -14.270 -0.244 1.00 57.50 72 GLN A CA 1
ATOM 546 C C . GLN A 1 72 ? -1.958 -13.902 -1.489 1.00 57.50 72 GLN A C 1
ATOM 548 O O . GLN A 1 72 ? -2.193 -14.705 -2.391 1.00 57.50 72 GLN A O 1
ATOM 553 N N . SER A 1 73 ? -2.331 -12.620 -1.577 1.00 61.06 73 SER A N 1
ATOM 554 C CA . SER A 1 73 ? -2.848 -12.038 -2.817 1.00 61.06 73 SER A CA 1
ATOM 555 C C . SER A 1 73 ? -1.679 -11.743 -3.757 1.00 61.06 73 SER A C 1
ATOM 557 O O . SER A 1 73 ? -1.1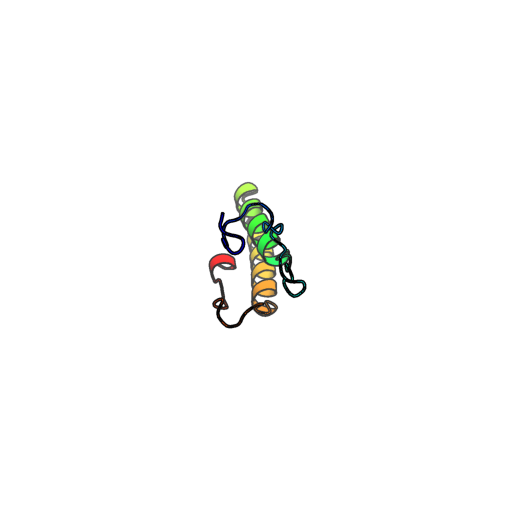25 -10.650 -3.763 1.00 61.06 73 SER A O 1
ATOM 559 N N . TRP A 1 74 ? -1.294 -12.726 -4.573 1.00 60.09 74 TRP A N 1
ATOM 560 C CA . TRP A 1 74 ? -0.321 -12.545 -5.663 1.00 60.09 74 TRP A CA 1
ATOM 561 C C . TRP A 1 74 ? -0.718 -11.432 -6.650 1.00 60.09 74 TRP A C 1
ATOM 563 O O . TRP A 1 74 ? 0.123 -10.961 -7.406 1.00 60.09 74 TRP A O 1
ATOM 573 N N . SER A 1 75 ? -1.971 -10.977 -6.605 1.00 61.00 75 SER A N 1
ATOM 574 C CA . SER A 1 75 ? -2.506 -9.849 -7.373 1.00 61.00 75 SER A CA 1
ATOM 575 C C . SER A 1 75 ? -1.897 -8.483 -7.039 1.00 61.00 75 SER A C 1
ATOM 577 O O . SER A 1 75 ? -2.213 -7.512 -7.713 1.00 61.00 75 SER A O 1
ATOM 579 N N . SER A 1 76 ? -1.133 -8.347 -5.950 1.00 56.16 76 SER A N 1
ATOM 580 C CA . SER A 1 76 ? -0.369 -7.119 -5.679 1.00 56.16 76 SER A CA 1
ATOM 581 C C . SER A 1 76 ? 1.024 -7.141 -6.320 1.00 56.16 76 SER A C 1
ATOM 583 O O . SER A 1 76 ? 1.678 -6.103 -6.386 1.00 56.16 76 SER A O 1
ATOM 585 N N . ILE A 1 77 ? 1.475 -8.313 -6.786 1.00 58.06 77 ILE A N 1
ATOM 586 C CA . ILE A 1 77 ? 2.782 -8.531 -7.425 1.00 58.06 77 ILE A CA 1
ATOM 587 C C . ILE A 1 77 ? 2.643 -8.740 -8.942 1.00 58.06 77 ILE A C 1
ATOM 589 O O . ILE A 1 77 ? 3.528 -8.315 -9.683 1.00 58.06 77 ILE A O 1
ATOM 593 N N . MET A 1 78 ? 1.573 -9.407 -9.390 1.00 49.06 78 MET A N 1
ATOM 594 C CA . MET A 1 78 ? 1.198 -9.584 -10.803 1.00 49.06 78 MET A CA 1
ATOM 595 C C . MET A 1 78 ? 0.209 -8.513 -11.245 1.00 49.06 78 MET A C 1
ATOM 597 O O . MET A 1 78 ? 0.411 -7.968 -12.351 1.00 49.06 78 MET A O 1
#

Secondary structure (DSSP, 8-state):
--TT-TT-GGG-PPP---TT------HHHHHHHHHHHHHHHHT-HHHHHHHHHHHHHHHHT---S-TTS-S--GGGT-

pLDDT: mean 72.4, std 10.0, range [49.06, 85.44]

Solvent-accessible surface area (backbone atoms only — not comparable to full-atom values): 5159 Å² total; per-residue (Å²): 130,74,94,76,54,93,79,46,76,92,70,69,70,80,92,72,82,60,92,82,69,75,88,75,81,63,59,58,62,55,49,30,54,50,39,52,53,49,22,65,73,67,68,38,73,71,48,47,55,55,30,50,54,52,27,51,55,39,62,76,67,61,76,71,94,45,90,84,73,57,76,80,71,60,76,71,78,107

Foldseek 3Di:
DDPDDPPDPVPDDPDDDPPPDDDDDLPLLVVLVVLVVVCVVVVDPVSVVVSQVSLVVCLVPDDDPDPPVDPDPCVSND

Radius of gyration: 21.73 Å; Cα contacts (8 Å, |Δi|>4): 29; chains: 1; bounding box: 64×26×43 Å

Sequence (78 aa):
MSSNDPRAQELEEPFRLPKTYTESLDAVTSLSMLMAGGTLLTRNPYGAWIAVFVAIGGFMNQHPLRTKDGGQSWSSIM

Organism: NCBI:txid456999

Mean predicted aligned error: 13.21 Å